Protein AF-A0A832MKP6-F1 (afdb_monomer_lite)

Structure (mmCIF, N/CA/C/O backbone):
data_AF-A0A832MKP6-F1
#
_entry.id   AF-A0A832MKP6-F1
#
loop_
_atom_site.group_PDB
_atom_site.id
_atom_site.type_symbol
_atom_site.label_atom_id
_atom_site.label_alt_id
_atom_site.label_comp_id
_atom_site.label_asym_id
_atom_site.label_entity_id
_atom_site.label_seq_id
_atom_site.pdbx_PDB_ins_code
_atom_site.Cartn_x
_atom_site.Cartn_y
_atom_site.Cartn_z
_atom_site.occupancy
_atom_site.B_iso_or_equiv
_atom_site.auth_seq_id
_atom_site.auth_comp_id
_atom_site.auth_asym_id
_atom_site.auth_atom_id
_atom_site.pdbx_PDB_model_num
ATOM 1 N N . MET A 1 1 ? 41.081 7.295 -25.269 1.00 55.66 1 MET A N 1
ATOM 2 C CA . MET A 1 1 ? 40.178 6.139 -25.403 1.00 55.66 1 MET A CA 1
ATOM 3 C C . MET A 1 1 ? 40.423 5.507 -26.751 1.00 55.66 1 MET A C 1
ATOM 5 O O . MET A 1 1 ? 40.286 6.205 -27.755 1.00 55.66 1 MET A O 1
ATOM 9 N N . ASN A 1 2 ? 40.842 4.245 -26.752 1.00 73.56 2 ASN A N 1
ATOM 10 C CA . ASN A 1 2 ? 40.988 3.457 -27.979 1.00 73.56 2 ASN A CA 1
ATOM 11 C C . ASN A 1 2 ? 39.606 3.071 -28.536 1.00 73.56 2 ASN A C 1
ATOM 13 O O . ASN A 1 2 ? 38.627 3.074 -27.795 1.00 73.56 2 ASN A O 1
ATOM 17 N N . GLU A 1 3 ? 39.521 2.744 -29.829 1.00 74.94 3 GLU A N 1
ATOM 18 C CA . GLU A 1 3 ? 38.269 2.332 -30.500 1.00 74.94 3 GLU A CA 1
ATOM 19 C C . GLU A 1 3 ? 37.547 1.200 -29.759 1.00 74.94 3 GLU A C 1
ATOM 21 O O . GLU A 1 3 ? 36.354 1.311 -29.504 1.00 74.94 3 GLU A O 1
ATOM 26 N N . LYS A 1 4 ? 38.298 0.198 -29.289 1.00 75.62 4 LYS A N 1
ATOM 27 C CA . LYS A 1 4 ? 37.780 -0.904 -28.464 1.00 75.62 4 LYS A CA 1
ATOM 28 C C . LYS A 1 4 ? 37.093 -0.446 -27.175 1.00 75.62 4 LYS A C 1
ATOM 30 O O . LYS A 1 4 ? 36.027 -0.932 -26.839 1.00 75.62 4 LYS A O 1
ATOM 35 N N . GLU A 1 5 ? 37.672 0.530 -26.472 1.00 72.81 5 GLU A N 1
ATOM 36 C CA . GLU A 1 5 ? 37.071 1.056 -25.236 1.00 72.81 5 GLU A CA 1
ATOM 37 C C . GLU A 1 5 ? 35.793 1.858 -25.513 1.00 72.81 5 GLU A C 1
ATOM 39 O O . GLU A 1 5 ? 34.950 1.988 -24.631 1.00 72.81 5 GLU A O 1
ATOM 44 N N . LYS A 1 6 ? 35.647 2.445 -26.709 1.00 76.31 6 LYS A N 1
ATOM 45 C CA . LYS A 1 6 ? 34.408 3.134 -27.097 1.00 76.31 6 LYS A CA 1
ATOM 46 C C . LYS A 1 6 ? 33.301 2.138 -27.431 1.00 76.31 6 LYS A C 1
ATOM 48 O O . LYS A 1 6 ? 32.172 2.361 -27.007 1.00 76.31 6 LYS A O 1
ATOM 53 N N . GLU A 1 7 ? 33.649 1.063 -28.134 1.00 81.75 7 GLU A N 1
ATOM 54 C CA . GLU A 1 7 ? 32.744 -0.035 -28.486 1.00 81.75 7 GLU A CA 1
ATOM 55 C C . GLU A 1 7 ? 32.209 -0.740 -27.226 1.00 81.75 7 GLU A C 1
ATOM 57 O O . GLU A 1 7 ? 30.995 -0.822 -27.045 1.00 81.75 7 GLU A O 1
ATOM 62 N N . ASP A 1 8 ? 33.090 -1.092 -26.278 1.00 86.31 8 ASP A N 1
ATOM 63 C CA . ASP A 1 8 ? 32.703 -1.703 -24.993 1.00 86.31 8 ASP A CA 1
ATOM 64 C C . ASP A 1 8 ? 31.734 -0.808 -24.189 1.00 86.31 8 ASP A C 1
ATOM 66 O O . ASP A 1 8 ? 30.791 -1.284 -23.553 1.00 86.31 8 ASP A O 1
ATOM 70 N N . VAL A 1 9 ? 31.944 0.515 -24.206 1.00 86.56 9 VAL A N 1
ATOM 71 C CA . VAL A 1 9 ? 31.080 1.481 -23.503 1.00 86.56 9 VAL A CA 1
ATOM 72 C C . VAL A 1 9 ? 29.722 1.641 -24.193 1.00 86.56 9 VAL A C 1
ATOM 74 O O . VAL A 1 9 ? 28.715 1.841 -23.507 1.00 86.56 9 VAL A O 1
ATOM 77 N N . GLU A 1 10 ? 29.666 1.566 -25.523 1.00 86.88 10 GLU A N 1
ATOM 78 C CA . GLU A 1 10 ? 28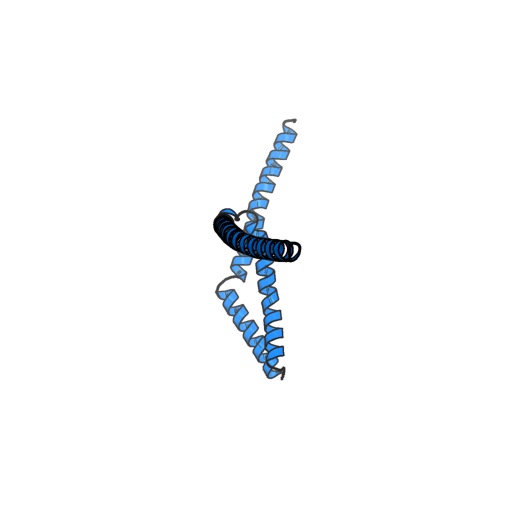.403 1.596 -26.269 1.00 86.88 10 GLU A CA 1
ATOM 79 C C . GLU A 1 10 ? 27.560 0.347 -26.010 1.00 86.88 10 GLU A C 1
ATOM 81 O O . GLU A 1 10 ? 26.370 0.485 -25.713 1.00 86.88 10 GLU A O 1
ATOM 86 N N . GLU A 1 11 ? 28.171 -0.838 -26.003 1.00 86.12 11 GLU A N 1
ATOM 87 C CA . GLU A 1 11 ? 27.481 -2.099 -25.712 1.00 86.12 11 GLU A CA 1
ATOM 88 C C . GLU A 1 11 ? 26.936 -2.119 -24.269 1.00 86.12 11 GLU A C 1
ATOM 90 O O . GLU A 1 11 ? 25.761 -2.413 -24.028 1.00 86.12 11 GLU A O 1
ATOM 95 N N . LEU A 1 12 ? 27.737 -1.674 -23.292 1.00 87.88 12 LEU A N 1
ATOM 96 C CA . LEU A 1 12 ? 27.291 -1.495 -21.903 1.00 87.88 12 LEU A CA 1
ATOM 97 C C . LEU A 1 12 ? 26.125 -0.510 -21.783 1.00 87.88 12 LEU A C 1
ATOM 99 O O . LEU A 1 12 ? 25.184 -0.743 -21.020 1.00 87.88 12 LEU A O 1
ATOM 103 N N . LYS A 1 13 ? 26.164 0.600 -22.525 1.00 87.88 13 LYS A N 1
ATOM 104 C CA . LYS A 1 13 ? 25.085 1.593 -22.533 1.00 87.88 13 LYS A CA 1
ATOM 105 C C . LYS A 1 13 ? 23.799 1.012 -23.114 1.00 87.88 13 LYS A C 1
ATOM 107 O O . LYS A 1 13 ? 22.716 1.353 -22.634 1.00 87.88 13 LYS A O 1
ATOM 112 N N . GLU A 1 14 ? 23.901 0.140 -24.110 1.00 88.44 14 GLU A N 1
ATOM 113 C CA . GLU A 1 14 ? 22.757 -0.544 -24.702 1.00 88.44 14 GLU A CA 1
ATOM 114 C C . GLU A 1 14 ? 22.137 -1.550 -23.725 1.00 88.44 14 GLU A C 1
ATOM 116 O O . GLU A 1 14 ? 20.934 -1.477 -23.456 1.00 88.44 14 GLU A O 1
ATOM 121 N N . VAL A 1 15 ? 22.953 -2.384 -23.075 1.00 88.94 15 VAL A N 1
ATOM 122 C CA . VAL A 1 15 ? 22.493 -3.311 -22.027 1.00 88.94 15 VAL A CA 1
ATOM 123 C C . VAL A 1 15 ? 21.842 -2.552 -20.869 1.00 88.94 15 VAL A C 1
ATOM 125 O O . VAL A 1 15 ? 20.728 -2.881 -20.457 1.00 88.94 15 VAL A O 1
ATOM 128 N N . LEU A 1 16 ? 22.478 -1.488 -20.369 1.00 85.75 16 LEU A N 1
ATOM 129 C CA . LEU A 1 16 ? 21.916 -0.657 -19.300 1.00 85.75 16 LEU A CA 1
ATOM 130 C C . LEU A 1 16 ? 20.620 0.037 -19.733 1.00 85.75 16 LEU A C 1
ATOM 132 O O . LEU A 1 16 ? 19.701 0.171 -18.925 1.00 85.75 16 LEU A O 1
ATOM 136 N N . SER A 1 17 ? 20.512 0.443 -20.999 1.00 85.81 17 SER A N 1
ATOM 137 C CA . SER A 1 17 ? 19.286 1.011 -21.568 1.00 85.81 17 SER A CA 1
ATOM 138 C C . SER A 1 17 ? 18.146 -0.008 -21.550 1.00 85.81 17 SER A C 1
ATOM 140 O O . SER A 1 17 ? 17.055 0.326 -21.084 1.00 85.81 17 SER A O 1
ATOM 142 N N . VAL A 1 18 ? 18.396 -1.254 -21.964 1.00 90.44 18 VAL A N 1
ATOM 143 C CA . VAL A 1 18 ? 17.407 -2.344 -21.910 1.00 90.44 18 VAL A CA 1
ATOM 144 C C . VAL A 1 18 ? 17.010 -2.646 -20.466 1.00 90.44 18 VAL A C 1
ATOM 146 O O . VAL A 1 18 ? 15.827 -2.600 -20.135 1.00 90.44 18 VAL A O 1
ATOM 149 N N . VAL A 1 19 ? 17.976 -2.846 -19.566 1.00 86.25 19 VAL A N 1
ATOM 150 C CA . VAL A 1 19 ? 17.712 -3.123 -18.142 1.00 86.25 19 VAL A CA 1
ATOM 151 C C . VAL A 1 19 ? 16.905 -1.992 -17.497 1.00 86.25 19 VAL A C 1
ATOM 153 O O . VAL A 1 19 ? 15.945 -2.248 -16.769 1.00 86.25 19 VAL A O 1
ATOM 156 N N . SER A 1 20 ? 17.234 -0.736 -17.813 1.00 77.25 20 SER A N 1
ATOM 157 C CA . SER A 1 20 ? 16.522 0.437 -17.294 1.00 77.25 20 SER A CA 1
ATOM 158 C C . SER A 1 20 ? 15.076 0.564 -17.787 1.00 77.25 20 SER A C 1
ATOM 160 O O . SER A 1 20 ? 14.309 1.318 -17.190 1.00 77.25 20 SER A O 1
ATOM 162 N N . LYS A 1 21 ? 14.694 -0.153 -18.851 1.00 82.25 21 LYS A N 1
ATOM 163 C CA . LYS A 1 21 ? 13.326 -0.198 -19.387 1.00 82.25 21 LYS A CA 1
ATOM 164 C C . LYS A 1 21 ? 12.572 -1.432 -18.902 1.00 82.25 21 LYS A C 1
ATOM 166 O O . LYS A 1 21 ? 11.463 -1.303 -18.387 1.00 82.25 21 LYS A O 1
ATOM 171 N N . GLU A 1 22 ? 13.182 -2.608 -19.019 1.00 84.25 22 GLU A N 1
ATOM 172 C CA . GLU A 1 22 ? 12.517 -3.884 -18.748 1.00 84.25 22 GLU A CA 1
ATOM 173 C C . GLU A 1 22 ? 12.273 -4.115 -17.255 1.00 84.25 22 GLU A C 1
ATOM 175 O O . GLU A 1 22 ? 11.182 -4.536 -16.870 1.00 84.25 22 GLU A O 1
ATOM 180 N N . VAL A 1 23 ? 13.232 -3.766 -16.386 1.00 83.50 23 VAL A N 1
ATOM 181 C CA . VAL A 1 23 ? 13.070 -3.952 -14.933 1.00 83.50 23 VAL A CA 1
ATOM 182 C C . VAL A 1 23 ? 11.900 -3.116 -14.391 1.00 83.50 23 VAL A C 1
ATOM 184 O O . VAL A 1 23 ? 11.028 -3.685 -13.729 1.00 83.50 23 VAL A O 1
ATOM 187 N N . PRO A 1 24 ? 11.778 -1.806 -14.697 1.00 76.81 24 PRO A N 1
ATOM 188 C CA . PRO A 1 24 ? 10.607 -1.036 -14.279 1.00 76.81 24 PRO A CA 1
ATOM 189 C C . PRO A 1 24 ? 9.290 -1.516 -14.897 1.00 76.81 24 PRO A C 1
ATOM 191 O O . PRO A 1 24 ? 8.265 -1.483 -14.218 1.00 76.81 24 PRO A O 1
ATOM 194 N N . ASN A 1 25 ? 9.289 -1.961 -16.157 1.00 77.44 25 ASN A N 1
ATOM 195 C CA . ASN A 1 25 ? 8.079 -2.454 -16.823 1.00 77.44 25 ASN A CA 1
ATOM 196 C C . ASN A 1 25 ? 7.559 -3.751 -16.195 1.00 77.44 25 ASN A C 1
ATOM 198 O O . ASN A 1 25 ? 6.350 -3.896 -15.991 1.00 77.44 25 ASN A O 1
ATOM 202 N N . LEU A 1 26 ? 8.459 -4.664 -15.830 1.00 78.62 26 LEU A N 1
ATOM 203 C CA . LEU A 1 26 ? 8.112 -5.891 -15.122 1.00 78.62 26 LEU A CA 1
ATOM 204 C C . LEU A 1 26 ? 7.494 -5.580 -13.752 1.00 78.62 26 LEU A C 1
ATOM 206 O O . LEU A 1 26 ? 6.420 -6.084 -13.428 1.00 78.62 26 LEU A O 1
ATOM 210 N N . ILE A 1 27 ? 8.124 -4.682 -12.987 1.00 72.12 27 ILE A N 1
ATOM 211 C CA . ILE A 1 27 ? 7.612 -4.205 -11.694 1.00 72.12 27 ILE A CA 1
ATOM 212 C C . ILE A 1 27 ? 6.213 -3.594 -11.874 1.00 72.12 27 ILE A C 1
ATOM 214 O O . ILE A 1 27 ? 5.285 -3.990 -11.173 1.00 72.12 27 ILE A O 1
ATOM 218 N N . LYS A 1 28 ? 6.023 -2.691 -12.849 1.00 70.69 28 LYS A N 1
ATOM 219 C CA . LYS A 1 28 ? 4.717 -2.079 -13.163 1.00 70.69 28 LYS A CA 1
ATOM 220 C C . LYS A 1 28 ? 3.643 -3.106 -13.521 1.00 70.69 28 LYS A C 1
ATOM 222 O O . LYS A 1 28 ? 2.503 -2.958 -13.095 1.00 70.69 28 LYS A O 1
ATOM 227 N N . SER A 1 29 ? 3.996 -4.141 -14.275 1.00 74.19 29 SER A N 1
ATOM 228 C CA . SER A 1 29 ? 3.046 -5.178 -14.697 1.00 74.19 29 SER A CA 1
ATOM 229 C C . SER A 1 29 ? 2.596 -6.046 -13.519 1.00 74.19 29 SER A C 1
ATOM 231 O O . SER A 1 29 ? 1.408 -6.329 -13.380 1.00 74.19 29 SER A O 1
ATOM 233 N N . ILE A 1 30 ? 3.519 -6.395 -12.616 1.00 74.06 30 ILE A N 1
ATOM 234 C CA . ILE A 1 30 ? 3.197 -7.114 -11.375 1.00 74.06 30 ILE A CA 1
ATOM 235 C C . ILE A 1 30 ? 2.306 -6.249 -10.466 1.00 74.06 30 ILE A C 1
ATOM 237 O O . ILE A 1 30 ? 1.318 -6.756 -9.941 1.00 74.06 30 ILE A O 1
ATOM 241 N N . ILE A 1 31 ? 2.573 -4.937 -10.343 1.00 63.88 31 ILE A N 1
ATOM 242 C CA . ILE A 1 31 ? 1.678 -3.999 -9.626 1.00 63.88 31 ILE A CA 1
ATOM 243 C C . ILE A 1 31 ? 0.296 -4.034 -10.230 1.00 63.88 31 ILE A C 1
ATOM 245 O O . ILE A 1 31 ? -0.666 -4.224 -9.507 1.00 63.88 31 ILE A O 1
ATOM 249 N N . ALA A 1 32 ? 0.186 -3.813 -11.538 1.00 67.00 32 ALA A N 1
ATOM 250 C CA . ALA A 1 32 ? -1.106 -3.708 -12.198 1.00 67.00 32 ALA A CA 1
ATOM 251 C C . ALA A 1 32 ? -1.924 -4.994 -12.025 1.00 67.00 32 ALA A C 1
ATOM 253 O O . ALA A 1 32 ? -3.136 -4.926 -11.850 1.00 67.00 32 ALA A O 1
ATOM 254 N N . SER A 1 33 ? -1.257 -6.151 -11.999 1.00 72.88 33 SER A N 1
ATOM 255 C CA . SER A 1 33 ? -1.891 -7.432 -11.692 1.00 72.88 33 SER A CA 1
ATOM 256 C C . SER A 1 33 ? -2.420 -7.498 -10.254 1.00 72.88 33 SER A C 1
ATOM 258 O O . SER A 1 33 ? -3.532 -7.975 -10.042 1.00 72.88 33 SER A O 1
ATOM 260 N N . VAL A 1 34 ? -1.648 -7.023 -9.271 1.00 66.69 34 VAL A N 1
ATOM 261 C CA . VAL A 1 34 ? -1.965 -7.118 -7.829 1.00 66.69 34 VAL A CA 1
ATOM 262 C C . VAL A 1 34 ? -2.853 -5.965 -7.325 1.00 66.69 34 VAL A C 1
ATOM 264 O O . VAL A 1 34 ? -3.591 -6.131 -6.363 1.00 66.69 34 VAL A O 1
ATOM 267 N N . PHE A 1 35 ? -2.831 -4.808 -7.985 1.00 67.12 35 PHE A N 1
ATOM 268 C CA . PHE A 1 35 ? -3.633 -3.609 -7.696 1.00 67.12 35 PHE A CA 1
ATOM 269 C C . PHE A 1 35 ? -4.724 -3.382 -8.754 1.00 67.12 35 PHE A C 1
ATOM 271 O O . PHE A 1 35 ? -5.138 -2.251 -9.013 1.00 67.12 35 PHE A O 1
ATOM 278 N N . SER A 1 36 ? -5.179 -4.456 -9.396 1.00 72.31 36 SER A N 1
ATOM 279 C CA . SER A 1 36 ? -6.357 -4.424 -10.257 1.00 72.31 36 SER A CA 1
ATOM 280 C C . SER A 1 36 ? -7.637 -4.330 -9.421 1.00 72.31 36 SER A C 1
ATOM 282 O O . SER A 1 36 ? -7.659 -4.670 -8.238 1.00 72.31 36 SER A O 1
ATOM 284 N N . GLU A 1 37 ? -8.735 -3.893 -10.038 1.00 76.94 37 GLU A N 1
ATOM 285 C CA . GLU A 1 37 ? -10.051 -3.907 -9.388 1.00 76.94 37 GLU A CA 1
ATOM 286 C C . GLU A 1 37 ? -10.447 -5.325 -8.939 1.00 76.94 37 GLU A C 1
ATOM 288 O O . GLU A 1 37 ? -11.019 -5.508 -7.866 1.00 76.94 37 GLU A O 1
ATOM 293 N N . GLU A 1 38 ? -10.099 -6.335 -9.736 1.00 80.06 38 GLU A N 1
ATOM 294 C CA . GLU A 1 38 ? -10.316 -7.746 -9.420 1.00 80.06 38 GLU A CA 1
ATOM 295 C C . GLU A 1 38 ? -9.505 -8.183 -8.194 1.00 80.06 38 GLU A C 1
ATOM 297 O O . GLU A 1 38 ? -10.083 -8.680 -7.228 1.00 80.06 38 GLU A O 1
ATOM 302 N N . ALA A 1 39 ? -8.206 -7.878 -8.162 1.00 80.12 39 ALA A N 1
ATOM 303 C CA . ALA A 1 39 ? -7.359 -8.173 -7.010 1.00 80.12 39 ALA A CA 1
ATOM 304 C C . ALA A 1 39 ? -7.809 -7.423 -5.743 1.00 80.12 39 ALA A C 1
ATOM 306 O O . ALA A 1 39 ? -7.804 -7.989 -4.651 1.00 80.12 39 ALA A O 1
ATOM 307 N N . GLY A 1 40 ? -8.276 -6.177 -5.879 1.00 82.31 40 GLY A N 1
ATOM 308 C CA . GLY A 1 40 ? -8.864 -5.417 -4.776 1.00 82.31 40 GLY A CA 1
ATOM 309 C C . GLY A 1 40 ? -10.139 -6.064 -4.221 1.00 82.31 40 GLY A C 1
ATOM 310 O O . GLY A 1 40 ? -10.308 -6.148 -3.002 1.00 82.31 40 GLY A O 1
ATOM 311 N N . ARG A 1 41 ? -11.022 -6.573 -5.093 1.00 87.00 41 ARG A N 1
ATOM 312 C CA . ARG A 1 41 ? -12.229 -7.313 -4.680 1.00 87.00 41 ARG A CA 1
ATOM 313 C C . ARG A 1 41 ? -11.877 -8.620 -3.977 1.00 87.00 41 ARG A C 1
ATOM 315 O O . ARG A 1 41 ? -12.480 -8.925 -2.949 1.00 87.00 41 ARG A O 1
ATOM 322 N N . ASP A 1 42 ? -10.912 -9.371 -4.495 1.00 89.31 42 ASP A N 1
ATOM 323 C CA . ASP A 1 42 ? -10.491 -10.638 -3.894 1.00 89.31 42 ASP A CA 1
ATOM 324 C C . ASP A 1 42 ? -9.799 -10.432 -2.544 1.00 89.31 42 ASP A C 1
ATOM 326 O O . ASP A 1 42 ? -10.114 -11.134 -1.581 1.00 89.31 42 ASP A O 1
ATOM 330 N N . MET A 1 43 ? -8.960 -9.400 -2.420 1.00 87.31 43 MET A N 1
ATOM 331 C CA . MET A 1 43 ? -8.378 -8.993 -1.139 1.00 87.31 43 MET A CA 1
ATOM 332 C C . MET A 1 43 ? -9.464 -8.617 -0.122 1.00 87.31 43 MET A C 1
ATOM 334 O O . MET A 1 43 ? -9.420 -9.059 1.026 1.00 87.31 43 MET A O 1
ATOM 338 N N . GLY A 1 44 ? -10.473 -7.845 -0.540 1.00 90.31 44 GLY A N 1
ATOM 339 C CA . GLY A 1 44 ? -11.604 -7.482 0.316 1.00 90.31 44 GLY A CA 1
ATOM 340 C C . GLY A 1 44 ? -12.398 -8.700 0.801 1.00 90.31 44 GLY A C 1
ATOM 341 O O . GLY A 1 44 ? -12.738 -8.784 1.981 1.00 90.31 44 GLY A O 1
ATOM 342 N N . ARG A 1 45 ? -12.644 -9.682 -0.079 1.00 95.06 45 ARG A N 1
ATOM 343 C CA . ARG A 1 45 ? -13.293 -10.952 0.294 1.00 95.06 45 ARG A CA 1
ATOM 344 C C . ARG A 1 45 ? -12.458 -11.746 1.292 1.00 95.06 45 ARG A C 1
ATOM 346 O O . ARG A 1 45 ? -13.018 -12.252 2.260 1.00 95.06 45 ARG A O 1
ATOM 353 N N . ALA A 1 46 ? -11.145 -11.837 1.081 1.00 93.50 46 ALA A N 1
ATOM 354 C CA . ALA A 1 46 ? -10.242 -12.545 1.983 1.00 93.50 46 ALA A CA 1
ATOM 355 C C . ALA A 1 46 ? -10.216 -11.902 3.378 1.00 93.50 46 ALA A C 1
ATOM 357 O O . ALA A 1 46 ? -10.374 -12.600 4.376 1.00 93.50 46 ALA A O 1
ATOM 358 N N . ALA A 1 47 ? -10.105 -10.572 3.453 1.00 95.06 47 ALA A N 1
ATOM 359 C CA . ALA A 1 47 ? -10.152 -9.840 4.717 1.00 95.06 47 ALA A CA 1
ATOM 360 C C . ALA A 1 47 ? -11.497 -10.026 5.444 1.00 95.06 47 ALA A C 1
ATOM 362 O O . ALA A 1 47 ? -11.522 -10.249 6.653 1.00 95.06 47 ALA A O 1
ATOM 363 N N . ALA A 1 48 ? -12.614 -9.994 4.711 1.00 96.00 48 ALA A N 1
ATOM 364 C CA . ALA A 1 48 ? -13.942 -10.220 5.278 1.00 96.00 48 ALA A CA 1
ATOM 365 C C . ALA A 1 48 ? -14.122 -11.653 5.805 1.00 96.00 48 ALA A C 1
ATOM 367 O O . ALA A 1 48 ? -14.670 -11.843 6.892 1.00 96.00 48 ALA A O 1
ATOM 368 N N . ALA A 1 49 ? -13.651 -12.655 5.056 1.00 97.69 49 ALA A N 1
ATOM 369 C CA . ALA A 1 49 ? -13.675 -14.050 5.484 1.00 97.69 49 ALA A CA 1
ATOM 370 C C . ALA A 1 49 ? -12.819 -14.257 6.741 1.00 97.69 49 ALA A C 1
ATOM 372 O O . ALA A 1 49 ? -13.301 -14.824 7.717 1.00 97.69 49 ALA A O 1
ATOM 373 N N . PHE A 1 50 ? -11.602 -13.709 6.753 1.00 97.12 50 PHE A N 1
ATOM 374 C CA . PHE A 1 50 ? -10.700 -13.759 7.900 1.00 97.12 50 PHE A CA 1
ATOM 375 C C . PHE A 1 50 ? -11.340 -13.150 9.152 1.00 97.12 50 PHE A C 1
ATOM 377 O O . PHE A 1 50 ? -11.420 -13.802 10.189 1.00 97.12 50 PHE A O 1
ATOM 384 N N . TYR A 1 51 ? -11.886 -11.936 9.045 1.00 97.56 51 TYR A N 1
ATOM 385 C CA . TYR A 1 51 ? -12.609 -11.294 10.142 1.00 97.56 51 TYR A CA 1
ATOM 386 C C . TYR A 1 51 ? -13.779 -12.154 10.654 1.00 97.56 51 TYR A C 1
ATOM 388 O O . TYR A 1 51 ? -13.937 -12.329 11.864 1.00 97.56 51 TYR A O 1
ATOM 396 N N . LYS A 1 52 ? -14.579 -12.729 9.744 1.00 98.12 52 LYS A N 1
ATOM 397 C CA . LYS A 1 52 ? -15.715 -13.592 10.095 1.00 98.12 52 LYS A CA 1
ATOM 398 C C . LYS A 1 52 ? -15.267 -14.833 10.868 1.00 98.12 52 LYS A C 1
ATOM 400 O O . LYS A 1 52 ? -15.867 -15.141 11.892 1.00 98.12 52 LYS A O 1
ATOM 405 N N . GLU A 1 53 ? -14.199 -15.495 10.432 1.00 98.06 53 GLU A N 1
ATOM 406 C CA . GLU A 1 53 ? -13.649 -16.663 11.129 1.00 98.06 53 GLU A CA 1
ATOM 407 C C . GLU A 1 53 ? -13.126 -16.312 12.526 1.00 98.06 53 GLU A C 1
ATOM 409 O O . GLU A 1 53 ? -13.378 -17.050 13.476 1.00 98.06 53 GLU A O 1
ATOM 414 N N . LEU A 1 54 ? -12.469 -15.158 12.699 1.00 97.62 54 LEU A N 1
ATOM 415 C CA . LEU A 1 54 ? -12.030 -14.701 14.024 1.00 97.62 54 LEU A CA 1
ATOM 416 C C . LEU A 1 54 ? -13.223 -14.496 14.969 1.00 97.62 54 LEU A C 1
ATOM 418 O O . LEU A 1 54 ? -13.184 -14.910 16.130 1.00 97.62 54 LEU A O 1
ATOM 422 N N . LYS A 1 55 ? -14.300 -13.885 14.467 1.00 97.94 55 LYS A N 1
ATOM 423 C CA . LYS A 1 55 ? -15.548 -13.688 15.216 1.00 97.94 55 LYS A CA 1
ATOM 424 C C . LYS A 1 55 ? -16.213 -15.017 15.576 1.00 97.94 55 LYS A C 1
ATOM 426 O O . LYS A 1 55 ? -16.660 -15.177 16.710 1.00 97.94 55 LYS A O 1
ATOM 431 N N . GLU A 1 56 ? -16.258 -15.964 14.642 1.00 97.88 56 GLU A N 1
ATOM 432 C CA . GLU A 1 56 ? -16.813 -17.308 14.859 1.00 97.88 56 GLU A CA 1
ATOM 433 C C . GLU A 1 56 ? -15.977 -18.132 15.849 1.00 97.88 56 GLU A C 1
ATOM 435 O O . GLU A 1 56 ? -16.536 -18.862 16.664 1.00 97.88 56 GLU A O 1
ATOM 440 N N . ALA A 1 57 ? -14.655 -17.944 15.863 1.00 97.38 57 ALA A N 1
ATOM 441 C CA . ALA A 1 57 ? -13.745 -18.520 16.854 1.00 97.38 57 ALA A CA 1
ATOM 442 C C . ALA A 1 57 ? -13.875 -17.890 18.258 1.00 97.38 57 ALA A C 1
ATOM 444 O O . ALA A 1 57 ? -13.187 -18.304 19.192 1.00 97.38 57 ALA A O 1
ATOM 445 N N . GLY A 1 58 ? -14.755 -16.897 18.425 1.00 97.19 58 GLY A N 1
ATOM 446 C CA . GLY A 1 58 ? -15.058 -16.270 19.709 1.00 97.19 58 GLY A CA 1
ATOM 447 C C . GLY A 1 58 ? -14.129 -15.118 20.086 1.00 97.19 58 GLY A C 1
ATOM 448 O O . GLY A 1 58 ? -14.133 -14.699 21.246 1.00 97.19 58 GLY A O 1
ATOM 449 N N . LEU A 1 59 ? -13.340 -14.577 19.147 1.00 97.50 59 LEU A N 1
ATOM 450 C CA . LEU A 1 59 ? -12.534 -13.396 19.445 1.00 97.50 59 LEU A CA 1
ATOM 451 C C . LEU A 1 59 ? -13.429 -12.160 19.652 1.00 97.50 59 LEU A C 1
ATOM 453 O O . LEU A 1 59 ? -14.407 -11.957 18.920 1.00 97.50 59 LEU A O 1
ATOM 457 N N . PRO A 1 60 ? -13.074 -11.280 20.608 1.00 97.75 60 PRO A N 1
ATOM 458 C CA . PRO A 1 60 ? -13.741 -9.996 20.759 1.00 97.75 60 PRO A CA 1
ATOM 459 C C . PRO A 1 60 ? -13.644 -9.165 19.476 1.00 97.75 60 PRO A C 1
ATOM 461 O O . PRO A 1 60 ? -12.626 -9.192 18.784 1.00 97.75 60 PRO A O 1
ATOM 464 N N . GLU A 1 61 ? -14.694 -8.386 19.208 1.00 94.75 61 GLU A N 1
ATOM 465 C CA . GLU A 1 61 ? -14.838 -7.526 18.025 1.00 94.75 61 GLU A CA 1
ATOM 466 C C . GLU A 1 61 ? -13.569 -6.729 17.709 1.00 94.75 61 GLU A C 1
ATOM 468 O O . GLU A 1 61 ? -12.994 -6.844 16.634 1.00 94.75 61 GLU A O 1
ATOM 473 N N . GLU A 1 62 ? -13.087 -5.985 18.697 1.00 96.19 62 GLU A N 1
ATOM 474 C CA . GLU A 1 62 ? -11.945 -5.088 18.558 1.00 96.19 62 GLU A CA 1
ATOM 475 C C . GLU A 1 62 ? -10.638 -5.831 18.240 1.00 96.19 62 GLU A C 1
ATOM 477 O O . GLU A 1 62 ? -9.786 -5.337 17.502 1.00 96.19 62 GLU A O 1
ATOM 482 N N . ILE A 1 63 ? -10.489 -7.059 18.746 1.00 97.19 63 ILE A N 1
ATOM 483 C CA . ILE A 1 63 ? -9.331 -7.906 18.449 1.00 97.19 63 ILE A CA 1
ATOM 484 C C . ILE A 1 63 ? -9.420 -8.424 17.010 1.00 97.19 63 ILE A C 1
ATOM 486 O O . ILE A 1 63 ? -8.419 -8.393 16.295 1.00 97.19 63 ILE A O 1
ATOM 490 N N . ALA A 1 64 ? -10.608 -8.855 16.573 1.00 97.31 64 ALA A N 1
ATOM 491 C CA . ALA A 1 64 ? -10.841 -9.341 15.216 1.00 97.31 64 ALA A CA 1
ATOM 492 C C . ALA A 1 64 ? -10.631 -8.240 14.164 1.00 97.31 64 ALA A C 1
ATOM 494 O O . ALA A 1 64 ? -9.959 -8.478 13.156 1.00 97.31 64 ALA A O 1
ATOM 495 N N . VAL A 1 65 ? -11.129 -7.023 14.425 1.00 96.75 65 VAL A N 1
ATOM 496 C CA . VAL A 1 65 ? -10.883 -5.840 13.583 1.00 96.75 65 VAL A CA 1
ATOM 497 C C . VAL A 1 65 ? -9.386 -5.574 13.483 1.00 96.75 65 VAL A C 1
ATOM 499 O O . VAL A 1 65 ? -8.844 -5.593 12.382 1.00 96.75 65 VAL A O 1
ATOM 502 N N . ARG A 1 66 ? -8.686 -5.449 14.617 1.00 97.12 66 ARG A N 1
ATOM 503 C CA . ARG A 1 66 ? -7.245 -5.161 14.631 1.00 97.12 66 ARG A CA 1
ATOM 504 C C . ARG A 1 66 ? -6.414 -6.226 13.909 1.00 97.12 66 ARG A C 1
ATOM 506 O O . ARG A 1 66 ? -5.464 -5.902 13.202 1.00 97.12 66 ARG A O 1
ATOM 513 N N . MET A 1 67 ? -6.731 -7.509 14.086 1.00 95.69 67 MET A N 1
ATOM 514 C CA . MET A 1 67 ? -6.024 -8.589 13.385 1.00 95.69 67 MET A CA 1
ATOM 515 C C . MET A 1 67 ? -6.263 -8.536 11.873 1.00 95.69 67 MET A C 1
ATOM 517 O O . MET A 1 67 ? -5.335 -8.775 11.103 1.00 95.69 67 MET A O 1
ATOM 521 N N . THR A 1 68 ? -7.474 -8.178 11.451 1.00 95.50 68 THR A N 1
ATOM 522 C CA . THR A 1 68 ? -7.821 -8.011 10.035 1.00 95.50 68 THR A CA 1
ATOM 523 C C . THR A 1 68 ? -7.151 -6.775 9.433 1.00 95.50 68 THR A C 1
ATOM 525 O O . THR A 1 68 ? -6.601 -6.855 8.338 1.00 95.50 68 THR A O 1
ATOM 528 N N . GLU A 1 69 ? -7.109 -5.655 10.158 1.00 93.38 69 GLU A N 1
ATOM 529 C CA . GLU A 1 69 ? -6.356 -4.457 9.766 1.00 93.38 69 GLU A CA 1
ATOM 530 C C . GLU A 1 69 ? -4.873 -4.779 9.577 1.00 93.38 69 GLU A C 1
ATOM 532 O O . GLU A 1 69 ? -4.297 -4.443 8.544 1.00 93.38 69 GLU A O 1
ATOM 537 N N . ASN A 1 70 ? -4.267 -5.505 10.523 1.00 92.75 70 ASN A N 1
ATOM 538 C CA . ASN A 1 70 ? -2.878 -5.946 10.406 1.00 92.75 70 ASN A CA 1
ATOM 539 C C . ASN A 1 70 ? -2.663 -6.852 9.186 1.00 92.75 70 ASN A C 1
ATOM 541 O O . ASN A 1 70 ? -1.672 -6.681 8.477 1.00 92.75 70 ASN A O 1
ATOM 545 N N . TYR A 1 71 ? -3.587 -7.776 8.909 1.00 89.00 71 TYR A N 1
ATOM 546 C CA . TYR A 1 71 ? -3.539 -8.638 7.725 1.00 89.00 71 TYR A CA 1
ATOM 547 C C . TYR A 1 71 ? -3.563 -7.820 6.423 1.00 89.00 71 TYR A C 1
ATOM 549 O O . TYR A 1 71 ? -2.722 -8.022 5.548 1.00 89.00 71 TYR A O 1
ATOM 557 N N . VAL A 1 72 ? -4.463 -6.836 6.322 1.00 88.69 72 VAL A N 1
ATOM 558 C CA . VAL A 1 72 ? -4.569 -5.946 5.152 1.00 88.69 72 VAL A CA 1
ATOM 559 C C . VAL A 1 72 ? -3.363 -4.998 5.043 1.00 88.69 72 VAL A C 1
ATOM 561 O O . VAL A 1 72 ? -2.913 -4.694 3.937 1.00 88.69 72 VAL A O 1
ATOM 564 N N . SER A 1 73 ? -2.777 -4.579 6.170 1.00 86.94 73 SER A N 1
ATOM 565 C CA . SER A 1 73 ? -1.661 -3.619 6.211 1.00 86.94 73 SER A CA 1
ATOM 566 C C . SER A 1 73 ? -0.393 -4.093 5.487 1.00 86.94 73 SER A C 1
ATOM 568 O O . SER A 1 73 ? 0.407 -3.280 5.011 1.00 86.94 73 SER A O 1
ATOM 570 N N . VAL A 1 74 ? -0.203 -5.410 5.362 1.00 84.88 74 VAL A N 1
ATOM 571 C CA . VAL A 1 74 ? 0.934 -5.996 4.638 1.00 84.88 74 VAL A CA 1
ATOM 572 C C . VAL A 1 74 ? 0.863 -5.634 3.151 1.00 84.88 74 VAL A C 1
ATOM 574 O O . VAL A 1 74 ? 1.877 -5.285 2.544 1.00 84.88 74 VAL A O 1
ATOM 577 N N . PHE A 1 75 ? -0.343 -5.631 2.579 1.00 78.25 75 PHE A N 1
ATOM 578 C CA . PHE A 1 75 ? -0.578 -5.297 1.175 1.00 78.25 75 PHE A CA 1
ATOM 579 C C . PHE A 1 75 ? -0.416 -3.797 0.903 1.00 78.25 75 PHE A C 1
ATOM 581 O O . PHE A 1 75 ? 0.176 -3.418 -0.109 1.00 78.25 75 PHE A O 1
ATOM 588 N N . THR A 1 76 ? -0.865 -2.930 1.818 1.00 76.38 76 THR A N 1
ATOM 589 C CA . THR A 1 76 ? -0.679 -1.474 1.678 1.00 76.38 76 THR A CA 1
ATOM 590 C C . THR A 1 76 ? 0.788 -1.080 1.816 1.00 76.38 76 THR A C 1
ATOM 592 O O . THR A 1 76 ? 1.291 -0.304 1.007 1.00 76.38 76 THR A O 1
ATOM 595 N N . SER A 1 77 ? 1.504 -1.680 2.770 1.00 78.75 77 SER A N 1
ATOM 596 C CA . SER A 1 77 ? 2.938 -1.438 2.975 1.00 78.75 77 SER A CA 1
ATOM 597 C C . SER A 1 77 ? 3.763 -1.851 1.753 1.00 78.75 77 SER A C 1
ATOM 599 O O . SER A 1 77 ? 4.671 -1.129 1.336 1.00 78.75 77 SER A O 1
ATOM 601 N N . LEU A 1 78 ? 3.423 -2.989 1.136 1.00 75.62 78 LEU A N 1
ATOM 602 C CA . LEU A 1 78 ? 4.027 -3.414 -0.124 1.00 75.62 78 LEU A CA 1
ATOM 603 C C . LEU A 1 78 ? 3.716 -2.419 -1.252 1.00 75.62 78 LEU A C 1
ATOM 605 O O . LEU A 1 78 ? 4.619 -2.042 -1.999 1.00 75.62 78 LEU A O 1
ATOM 609 N N . GLY A 1 79 ? 2.474 -1.931 -1.327 1.00 73.81 79 GLY A N 1
ATOM 610 C CA . GLY A 1 79 ? 2.062 -0.877 -2.255 1.00 73.81 79 GLY A CA 1
ATOM 611 C C . GLY A 1 79 ? 2.866 0.413 -2.110 1.00 73.81 79 GLY A C 1
ATOM 612 O O . GLY A 1 79 ? 3.286 0.980 -3.115 1.00 73.81 79 GLY A O 1
ATOM 613 N N . ASP A 1 80 ? 3.165 0.842 -0.885 1.00 75.06 80 ASP A N 1
ATOM 614 C CA . ASP A 1 80 ? 3.957 2.048 -0.619 1.00 75.06 80 ASP A CA 1
ATOM 615 C C . ASP A 1 80 ? 5.423 1.903 -1.036 1.00 75.06 80 ASP A C 1
ATOM 617 O O . ASP A 1 80 ? 5.999 2.811 -1.645 1.00 75.06 80 ASP A O 1
ATOM 621 N N . VAL A 1 81 ? 6.040 0.755 -0.739 1.00 77.00 81 VAL A N 1
ATOM 622 C CA . VAL A 1 81 ? 7.400 0.428 -1.204 1.00 77.00 81 VAL A CA 1
ATOM 623 C C . VAL A 1 81 ? 7.447 0.444 -2.729 1.00 77.00 81 VAL A C 1
ATOM 625 O O . VAL A 1 81 ? 8.363 1.002 -3.335 1.00 77.00 81 VAL A O 1
ATOM 628 N N . MET A 1 82 ? 6.419 -0.116 -3.354 1.00 66.19 82 MET A N 1
ATOM 629 C CA . MET A 1 82 ? 6.334 -0.238 -4.796 1.00 66.19 82 MET A CA 1
ATOM 630 C C . MET A 1 82 ? 6.045 1.103 -5.476 1.00 66.19 82 MET A C 1
ATOM 632 O O . MET A 1 82 ? 6.686 1.439 -6.473 1.00 66.19 82 MET A O 1
ATOM 636 N N . LYS A 1 83 ? 5.186 1.938 -4.879 1.00 66.62 83 LYS A N 1
ATOM 637 C CA . LYS A 1 83 ? 4.977 3.331 -5.280 1.00 66.62 83 LYS A CA 1
ATOM 638 C C . LYS A 1 83 ? 6.295 4.094 -5.233 1.00 66.62 83 LYS A C 1
ATOM 640 O O . LYS A 1 83 ? 6.620 4.758 -6.209 1.00 66.62 83 LYS A O 1
ATOM 645 N N . LYS A 1 84 ? 7.098 3.962 -4.172 1.00 71.31 84 LYS A N 1
ATOM 646 C CA . LYS A 1 84 ? 8.433 4.590 -4.070 1.00 71.31 84 LYS A CA 1
ATOM 647 C C . LYS A 1 84 ? 9.420 4.084 -5.132 1.00 71.31 84 LYS A C 1
ATOM 649 O O . LYS A 1 84 ? 10.159 4.887 -5.691 1.00 71.31 84 LYS A O 1
ATOM 654 N N . ALA A 1 85 ? 9.412 2.787 -5.443 1.00 65.12 85 ALA A N 1
ATOM 655 C CA . ALA A 1 85 ? 10.290 2.199 -6.458 1.00 65.12 85 ALA A CA 1
ATOM 656 C C . ALA A 1 85 ? 9.922 2.633 -7.889 1.00 65.12 85 ALA A C 1
ATOM 658 O O . ALA A 1 85 ? 10.800 2.939 -8.694 1.00 65.12 85 ALA A O 1
ATOM 659 N N . VAL A 1 86 ? 8.625 2.700 -8.206 1.00 58.34 86 VAL A N 1
ATOM 660 C CA . VAL A 1 86 ? 8.135 3.097 -9.536 1.00 58.34 86 VAL A CA 1
ATOM 661 C C . VAL A 1 86 ? 8.121 4.614 -9.727 1.00 58.34 86 VAL A C 1
ATOM 663 O O . VAL A 1 86 ? 8.360 5.092 -10.834 1.00 58.34 86 VAL A O 1
ATOM 666 N N . SER A 1 87 ? 7.928 5.391 -8.659 1.00 58.97 87 SER A N 1
ATOM 667 C CA . SER A 1 87 ? 7.960 6.862 -8.709 1.00 58.97 87 SER A CA 1
ATOM 668 C C . SER A 1 87 ? 9.368 7.464 -8.812 1.00 58.97 87 SER A C 1
ATOM 670 O O . SER A 1 87 ? 9.492 8.686 -8.874 1.00 58.97 87 SER A O 1
ATOM 672 N N . GLY A 1 88 ? 10.424 6.648 -8.951 1.00 55.50 88 GLY A N 1
ATOM 673 C CA . GLY A 1 88 ? 11.822 7.081 -9.101 1.00 55.50 88 GLY A CA 1
ATOM 674 C C . GLY A 1 88 ? 12.141 8.035 -10.271 1.00 55.50 88 GLY A C 1
ATOM 675 O O . GLY A 1 88 ? 13.293 8.442 -10.404 1.00 55.50 88 GLY A O 1
ATOM 676 N N . LYS A 1 89 ? 11.166 8.423 -11.111 1.00 46.16 89 LYS A N 1
ATOM 677 C CA . LYS A 1 89 ? 11.311 9.429 -12.188 1.00 46.16 89 LYS A CA 1
ATOM 678 C C . LYS A 1 89 ? 10.078 10.318 -12.457 1.00 46.16 89 LYS A C 1
ATOM 680 O O . LYS A 1 89 ? 10.135 11.140 -13.367 1.00 46.16 89 LYS A O 1
ATOM 685 N N . GLU A 1 90 ? 8.989 10.229 -11.686 1.00 42.03 90 GLU A N 1
ATOM 686 C CA . GLU A 1 90 ? 7.708 10.908 -12.002 1.00 42.03 90 GLU A CA 1
ATOM 687 C C . GLU A 1 90 ? 7.246 11.934 -10.951 1.00 42.03 90 GLU A C 1
ATOM 689 O O . GLU A 1 90 ? 6.061 12.186 -10.763 1.00 42.03 90 GLU A O 1
ATOM 694 N N . SER A 1 91 ? 8.187 12.633 -10.316 1.00 46.34 91 SER A N 1
ATOM 695 C CA . SER A 1 91 ? 7.882 13.713 -9.369 1.00 46.34 91 SER A CA 1
ATOM 696 C C . SER A 1 91 ? 7.380 15.018 -10.013 1.00 46.34 91 SER A C 1
ATOM 698 O O . SER A 1 91 ? 7.087 15.954 -9.287 1.00 46.34 91 SER A O 1
ATOM 700 N N . ILE A 1 92 ? 7.260 15.171 -11.339 1.00 47.47 92 ILE A N 1
ATOM 701 C CA . ILE A 1 92 ? 7.040 16.515 -11.930 1.00 47.47 92 ILE A CA 1
ATOM 702 C C . ILE A 1 92 ? 5.606 17.054 -11.732 1.00 47.47 92 ILE A C 1
ATOM 704 O O . ILE A 1 92 ? 5.434 18.268 -11.609 1.00 47.47 92 ILE A O 1
ATOM 708 N N . LYS A 1 93 ? 4.570 16.204 -11.655 1.00 47.91 93 LYS A N 1
ATOM 709 C CA . LYS A 1 93 ? 3.177 16.668 -11.454 1.00 47.91 93 LYS A CA 1
ATOM 710 C C . LYS A 1 93 ? 2.784 16.778 -9.981 1.00 47.91 93 LYS A C 1
ATOM 712 O O . LYS A 1 93 ? 2.265 17.817 -9.582 1.00 47.91 93 LYS A O 1
ATOM 717 N N . GLU A 1 94 ? 3.101 15.776 -9.162 1.00 43.09 94 GLU A N 1
ATOM 718 C CA . GLU A 1 94 ? 2.856 15.847 -7.714 1.00 43.09 94 GLU A CA 1
ATOM 719 C C . GLU A 1 94 ? 3.789 16.857 -7.026 1.00 43.09 94 GLU A C 1
ATOM 721 O O . GLU A 1 94 ? 3.326 17.569 -6.139 1.00 43.09 94 GLU A O 1
ATOM 726 N N . ALA A 1 95 ? 5.046 17.044 -7.467 1.00 42.34 95 ALA A N 1
ATOM 727 C CA . ALA A 1 95 ? 5.895 18.109 -6.918 1.00 42.34 95 ALA A CA 1
ATOM 728 C C . ALA A 1 95 ? 5.498 19.511 -7.389 1.00 42.34 95 ALA A C 1
ATOM 730 O O . ALA A 1 95 ? 5.732 20.447 -6.638 1.00 42.34 95 ALA A O 1
ATOM 731 N N . LYS A 1 96 ? 4.882 19.699 -8.569 1.00 43.03 96 LYS A N 1
ATOM 732 C CA . LYS A 1 96 ? 4.320 21.013 -8.942 1.00 43.03 96 LYS A CA 1
ATOM 733 C C . LYS A 1 96 ? 3.186 21.406 -8.002 1.00 43.03 96 LYS A C 1
ATOM 735 O O . LYS A 1 96 ? 3.249 22.477 -7.416 1.00 43.03 96 LYS A O 1
ATOM 740 N N . ILE A 1 97 ? 2.239 20.497 -7.771 1.00 49.59 97 ILE A N 1
ATOM 741 C CA . ILE A 1 97 ? 1.120 20.735 -6.849 1.00 49.59 97 ILE A CA 1
ATOM 742 C C . ILE A 1 97 ? 1.628 20.888 -5.405 1.00 49.59 97 ILE A C 1
ATOM 744 O O . ILE A 1 97 ? 1.200 21.790 -4.696 1.00 49.59 97 ILE A O 1
ATOM 748 N N . SER A 1 98 ? 2.595 20.071 -4.974 1.00 53.84 98 SER A N 1
ATOM 749 C CA . SER A 1 98 ? 3.177 20.160 -3.623 1.00 53.84 98 SER A CA 1
ATOM 750 C C . SER A 1 98 ? 4.030 21.417 -3.422 1.00 53.84 98 SER A C 1
ATOM 752 O O . SER A 1 98 ? 4.042 21.978 -2.330 1.00 53.84 98 SER A O 1
ATOM 754 N N . LYS A 1 99 ? 4.742 21.877 -4.461 1.00 51.84 99 LYS A N 1
ATOM 755 C CA . LYS A 1 99 ? 5.551 23.101 -4.428 1.00 51.84 99 LYS A CA 1
ATOM 756 C C . LYS A 1 99 ? 4.667 24.345 -4.443 1.00 51.84 99 LYS A C 1
ATOM 758 O O . LYS A 1 99 ? 4.877 25.210 -3.603 1.00 51.84 99 LYS A O 1
ATOM 763 N N . GLU A 1 100 ? 3.667 24.408 -5.323 1.00 54.78 100 GLU A N 1
ATOM 764 C CA . GLU A 1 100 ? 2.702 25.518 -5.376 1.00 54.78 100 GLU A CA 1
ATOM 765 C C . GLU A 1 100 ? 1.908 25.615 -4.063 1.00 54.78 100 GLU A C 1
ATOM 767 O O . GLU A 1 100 ? 1.857 26.680 -3.451 1.00 54.78 100 GLU A O 1
ATOM 772 N N . MET A 1 101 ? 1.406 24.488 -3.542 1.00 57.94 101 MET A N 1
ATOM 773 C CA . MET A 1 101 ? 0.722 24.450 -2.244 1.00 57.94 101 MET A CA 1
ATOM 774 C C . MET A 1 101 ? 1.664 24.824 -1.084 1.00 57.94 101 MET A C 1
ATOM 776 O O . MET A 1 101 ? 1.271 25.547 -0.170 1.00 57.94 101 MET A O 1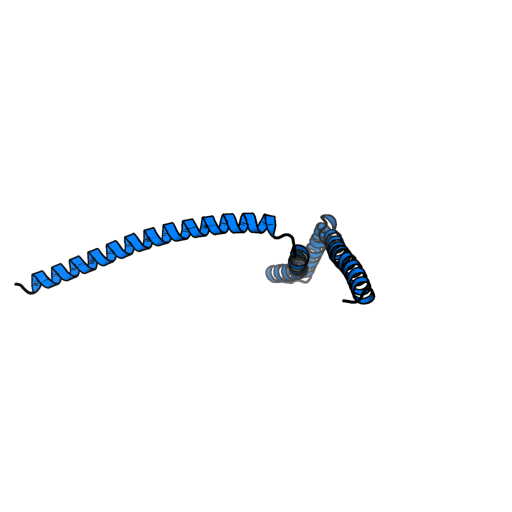
ATOM 780 N N . GLY A 1 102 ? 2.918 24.359 -1.106 1.00 59.22 102 GLY A N 1
ATOM 781 C CA . GLY A 1 102 ? 3.917 24.665 -0.080 1.00 59.22 102 GLY A CA 1
ATOM 782 C C . GLY A 1 102 ? 4.334 26.138 -0.057 1.00 59.22 102 GLY A C 1
ATOM 783 O O . GLY A 1 102 ? 4.467 26.721 1.022 1.00 59.22 102 GLY A O 1
ATOM 784 N N . GLU A 1 103 ? 4.496 26.762 -1.226 1.00 67.00 103 GLU A N 1
ATOM 785 C CA . GLU A 1 103 ? 4.773 28.197 -1.357 1.00 67.00 103 GLU A CA 1
ATOM 786 C C . GLU A 1 103 ? 3.598 29.036 -0.838 1.00 67.00 103 GLU A C 1
ATOM 788 O O . GLU A 1 103 ? 3.804 29.987 -0.076 1.00 67.00 103 GLU A O 1
ATOM 793 N N . GLU A 1 104 ? 2.363 28.640 -1.153 1.00 69.62 104 GLU A N 1
ATOM 794 C CA . GLU A 1 104 ? 1.162 29.344 -0.707 1.00 69.62 104 GLU A CA 1
ATOM 795 C C . GLU A 1 104 ? 0.917 29.198 0.804 1.00 69.62 104 GLU A C 1
ATOM 797 O O . GLU A 1 104 ? 0.639 30.187 1.491 1.00 69.62 104 GLU A O 1
ATOM 802 N N . ILE A 1 105 ? 1.129 28.002 1.367 1.00 73.50 105 ILE A N 1
ATOM 803 C CA . ILE A 1 105 ? 1.099 27.776 2.820 1.00 73.50 105 ILE A CA 1
ATOM 804 C C . ILE A 1 105 ? 2.210 28.580 3.509 1.00 73.50 105 ILE A C 1
ATOM 806 O O . ILE A 1 105 ? 1.941 29.255 4.503 1.00 73.50 105 ILE A O 1
ATOM 810 N N . SER A 1 106 ? 3.442 28.568 2.984 1.00 69.25 106 SER A N 1
ATOM 811 C CA . SER A 1 106 ? 4.567 29.312 3.573 1.00 69.25 106 SER A CA 1
ATOM 812 C C . SER A 1 106 ? 4.294 30.814 3.609 1.00 69.25 106 SER A C 1
ATOM 814 O O . SER A 1 106 ? 4.549 31.459 4.629 1.00 69.25 106 SER A O 1
ATOM 816 N N . LYS A 1 107 ? 3.728 31.373 2.532 1.00 81.31 107 LYS A N 1
ATOM 817 C CA . LYS A 1 107 ? 3.345 32.786 2.470 1.00 81.31 107 LYS A CA 1
ATOM 818 C C . LYS A 1 107 ? 2.291 33.125 3.527 1.00 81.31 107 LYS A C 1
ATOM 820 O O . LYS A 1 107 ? 2.488 34.049 4.313 1.00 81.31 107 LYS A O 1
ATOM 825 N N . LYS A 1 108 ? 1.229 32.322 3.617 1.00 7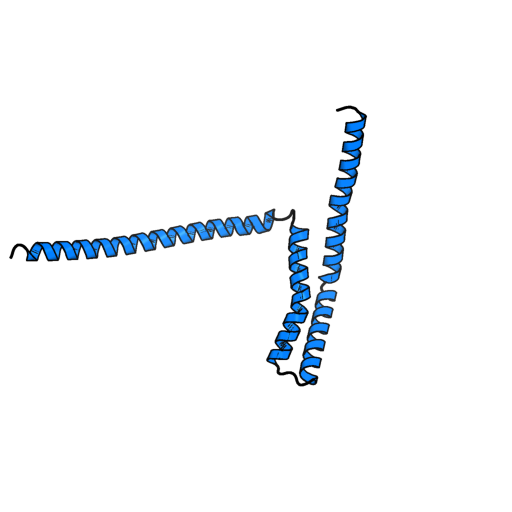9.44 108 LYS A N 1
ATOM 826 C CA . LYS A 1 108 ? 0.115 32.539 4.555 1.00 79.44 108 LYS A CA 1
ATOM 827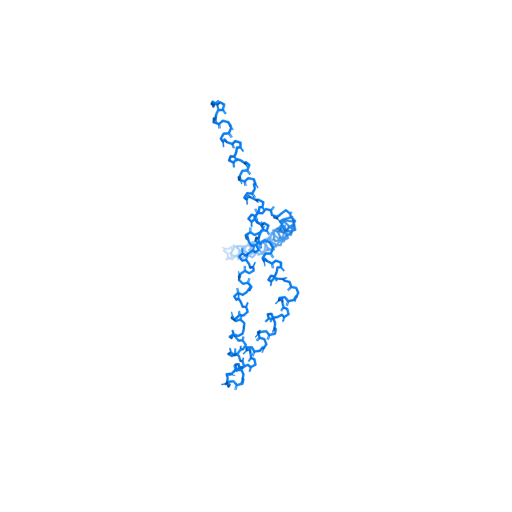 C C . LYS A 1 108 ? 0.534 32.385 6.019 1.00 79.44 108 LYS A C 1
ATOM 829 O O . LYS A 1 108 ? 0.044 33.106 6.886 1.00 79.44 108 LYS A O 1
ATOM 834 N N . VAL A 1 109 ? 1.456 31.461 6.300 1.00 78.38 109 VAL A N 1
ATOM 835 C CA . VAL A 1 109 ? 2.054 31.281 7.630 1.00 78.38 109 VAL A CA 1
ATOM 836 C C . VAL A 1 109 ? 2.910 32.489 8.002 1.00 78.38 109 VAL A C 1
ATOM 838 O O . VAL A 1 109 ? 2.742 33.009 9.101 1.00 78.38 109 VAL A O 1
ATOM 841 N N . ARG A 1 110 ? 3.773 32.980 7.100 1.00 79.44 110 ARG A N 1
ATOM 842 C CA . ARG A 1 110 ? 4.598 34.174 7.364 1.00 79.44 110 ARG A CA 1
ATOM 843 C C . ARG A 1 110 ? 3.754 35.419 7.608 1.00 79.44 110 ARG A C 1
ATOM 845 O O . ARG A 1 110 ? 4.028 36.130 8.567 1.00 79.44 110 ARG A O 1
ATOM 852 N N . GLU A 1 111 ? 2.727 35.657 6.794 1.00 78.25 111 GLU A N 1
ATOM 853 C CA . GLU A 1 111 ? 1.816 36.797 6.967 1.00 78.25 111 GLU A CA 1
ATOM 854 C C . GLU A 1 111 ? 1.107 36.743 8.327 1.00 78.25 111 GLU A C 1
ATOM 856 O O . GLU A 1 111 ? 1.151 37.713 9.083 1.00 78.25 111 GLU A O 1
ATOM 861 N N . LYS A 1 112 ? 0.542 35.585 8.699 1.00 80.19 112 LYS A N 1
ATOM 862 C CA . LYS A 1 112 ? -0.117 35.420 10.005 1.00 80.19 112 LYS A CA 1
ATOM 863 C C . LYS A 1 112 ? 0.843 35.524 11.190 1.00 80.19 112 LYS A C 1
ATOM 865 O O . LYS A 1 112 ? 0.448 36.044 12.232 1.00 80.19 112 LYS A O 1
ATOM 870 N N . LEU A 1 113 ? 2.070 35.011 11.065 1.00 75.81 113 LEU A N 1
ATOM 871 C CA . LEU A 1 113 ? 3.080 35.140 12.117 1.00 75.81 113 LEU A CA 1
ATOM 872 C C . LEU A 1 113 ? 3.513 36.593 12.287 1.00 75.81 113 LEU A C 1
ATOM 874 O O . LEU A 1 113 ? 3.559 37.061 13.417 1.00 75.81 113 LEU A O 1
ATOM 878 N N . ALA A 1 114 ? 3.790 37.303 11.193 1.00 82.19 114 ALA A N 1
ATOM 879 C CA . ALA A 1 114 ? 4.185 38.706 11.238 1.00 82.19 114 ALA A CA 1
ATOM 880 C C . ALA A 1 114 ? 3.082 39.581 11.848 1.00 82.19 114 ALA A C 1
ATOM 882 O O . ALA A 1 114 ? 3.368 40.416 12.702 1.00 82.19 114 ALA A O 1
ATOM 883 N N . GLU A 1 115 ? 1.819 39.345 11.481 1.00 83.19 115 GLU A N 1
ATOM 884 C CA . GLU A 1 115 ? 0.683 40.066 12.055 1.00 83.19 115 GLU A CA 1
ATOM 885 C C . GLU A 1 115 ? 0.554 39.810 13.564 1.00 83.19 115 GLU A C 1
ATOM 887 O O . GLU A 1 115 ? 0.449 40.761 14.339 1.00 83.19 115 GLU A O 1
ATOM 892 N N . LYS A 1 116 ? 0.623 38.545 14.005 1.00 82.62 116 LYS A N 1
ATOM 893 C CA . LYS A 1 116 ? 0.572 38.207 15.436 1.00 82.62 116 LYS A CA 1
ATOM 894 C C . LYS A 1 116 ? 1.743 38.798 16.217 1.00 82.62 116 LYS A C 1
ATOM 896 O O . LYS A 1 116 ? 1.509 39.443 17.230 1.00 82.62 116 LYS A O 1
ATOM 901 N N . LEU A 1 117 ? 2.968 38.633 15.715 1.00 77.69 117 LEU A N 1
ATOM 902 C CA . LEU A 1 117 ? 4.171 39.197 16.331 1.00 77.69 117 LEU A CA 1
ATOM 903 C C . LEU A 1 117 ? 4.079 40.720 16.437 1.00 77.69 117 LEU A C 1
ATOM 905 O O . LEU A 1 117 ? 4.407 41.268 17.479 1.00 77.69 117 LEU A O 1
ATOM 909 N N . SER A 1 118 ? 3.594 41.412 15.402 1.00 77.75 118 SER A N 1
ATOM 910 C CA . SER A 1 118 ? 3.454 42.872 15.445 1.00 77.75 118 SER A CA 1
ATOM 911 C C . SER A 1 118 ? 2.449 43.351 16.496 1.00 77.75 118 SER A C 1
ATOM 913 O O . SER A 1 118 ? 2.715 44.334 17.184 1.00 77.75 118 SER A O 1
ATOM 915 N N . LYS A 1 119 ? 1.322 42.644 16.660 1.00 87.19 119 LYS A N 1
ATOM 916 C CA . LYS A 1 119 ? 0.302 42.979 17.664 1.00 87.19 119 LYS A CA 1
ATOM 917 C C . LYS A 1 119 ? 0.817 42.716 19.072 1.00 87.19 119 LYS A C 1
ATOM 919 O O . LYS A 1 119 ? 0.729 43.594 19.919 1.00 87.19 119 LYS A O 1
ATOM 924 N N . GLU A 1 120 ? 1.419 41.554 19.290 1.00 81.62 120 GLU A N 1
ATOM 925 C CA . GLU A 1 120 ? 1.920 41.151 20.603 1.00 81.62 120 GLU A CA 1
ATOM 926 C C . GLU A 1 120 ? 3.100 42.023 21.053 1.00 81.62 120 GLU A C 1
ATOM 928 O O . GLU A 1 120 ? 3.108 42.510 22.177 1.00 81.62 120 GLU A O 1
ATOM 933 N N . VAL A 1 121 ? 4.037 42.344 20.151 1.00 81.50 121 VAL A N 1
ATOM 934 C CA . VAL A 1 121 ? 5.123 43.295 20.448 1.00 81.50 121 VAL A CA 1
ATOM 935 C C . VAL A 1 121 ? 4.573 44.693 20.742 1.00 81.50 121 VAL A C 1
ATOM 937 O O . VAL A 1 121 ? 5.047 45.338 21.672 1.00 81.50 121 VAL A O 1
ATOM 940 N N . SER A 1 122 ? 3.573 45.172 19.994 1.00 81.00 122 SER A N 1
ATOM 941 C CA . SER A 1 122 ? 2.967 46.482 20.261 1.00 81.00 122 SER A CA 1
ATOM 942 C C . SER A 1 122 ? 2.276 46.528 21.625 1.00 81.00 122 SER A C 1
ATOM 944 O O . SER A 1 122 ? 2.423 47.514 22.340 1.00 81.00 122 SER A O 1
ATOM 946 N N . GLU A 1 123 ? 1.535 45.482 21.993 1.00 87.38 123 GLU A N 1
ATOM 947 C CA . GLU A 1 123 ? 0.846 45.404 23.284 1.00 87.38 123 GLU A CA 1
ATOM 948 C C . GLU A 1 123 ? 1.830 45.322 24.457 1.00 87.38 123 GLU A C 1
ATOM 950 O O . GLU A 1 123 ? 1.635 45.997 25.469 1.00 87.38 123 GLU A O 1
ATOM 955 N N . GLU A 1 124 ? 2.901 44.537 24.324 1.00 84.00 124 GLU A N 1
ATOM 956 C CA . GLU A 1 124 ? 3.907 44.375 25.377 1.00 84.00 124 GLU A CA 1
ATOM 957 C C . GLU A 1 124 ? 4.721 45.662 25.583 1.00 84.00 124 GLU A C 1
ATOM 959 O O . GLU A 1 124 ? 4.944 4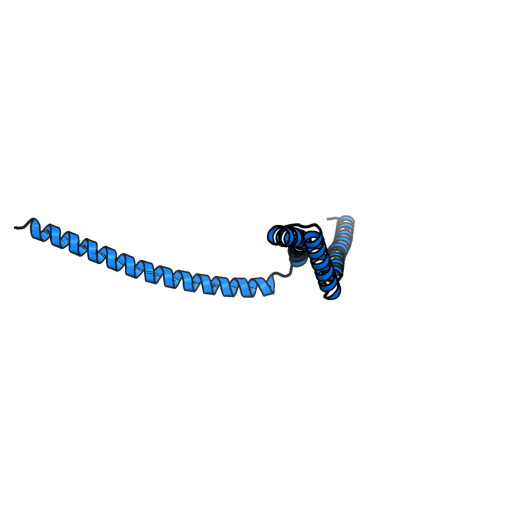6.091 26.715 1.00 84.00 124 GLU A O 1
ATOM 964 N N . VAL A 1 125 ? 5.099 46.335 24.488 1.00 83.12 125 VAL A N 1
ATOM 965 C CA . VAL A 1 125 ? 5.807 47.623 24.544 1.00 83.12 125 VAL A CA 1
ATOM 966 C C . VAL A 1 125 ? 4.929 48.706 25.171 1.00 83.12 125 VAL A C 1
ATOM 968 O O . VAL A 1 125 ? 5.415 49.458 26.014 1.00 83.12 125 VAL A O 1
ATOM 971 N N . SER A 1 126 ? 3.640 48.779 24.822 1.00 86.38 126 SER A N 1
ATOM 972 C CA . SER A 1 126 ? 2.714 49.736 25.443 1.00 86.38 126 SER A CA 1
ATOM 973 C C . SER A 1 126 ? 2.579 49.514 26.951 1.00 86.38 126 SER A C 1
ATOM 975 O O . SER A 1 126 ? 2.672 50.479 27.710 1.00 86.38 126 SER A O 1
ATOM 977 N N . LYS A 1 127 ? 2.438 48.259 27.402 1.00 89.94 127 LYS A N 1
ATOM 978 C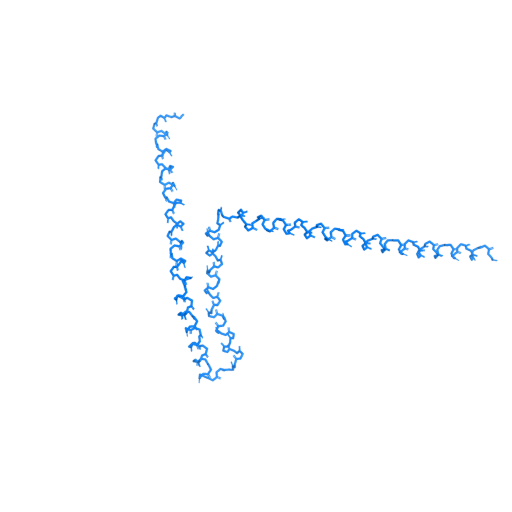 CA . LYS A 1 127 ? 2.346 47.930 28.835 1.00 89.94 127 LYS A CA 1
ATOM 979 C C . LYS A 1 127 ? 3.618 48.291 29.602 1.00 89.94 127 LYS A C 1
ATOM 981 O O . LYS A 1 127 ? 3.525 48.826 30.706 1.00 89.94 127 LYS A O 1
ATOM 986 N N . GLU A 1 128 ? 4.799 48.014 29.046 1.00 85.06 128 GLU A N 1
ATOM 987 C CA . GLU A 1 128 ? 6.058 48.314 29.739 1.00 85.06 128 GLU A CA 1
ATOM 988 C C . GLU A 1 128 ? 6.332 49.827 29.782 1.00 85.06 128 GLU A C 1
ATOM 990 O O . GLU A 1 128 ? 6.769 50.334 30.813 1.00 85.06 128 GLU A O 1
ATOM 995 N N . ILE A 1 129 ? 5.989 50.576 28.724 1.00 84.31 129 ILE A N 1
ATOM 996 C CA . ILE A 1 129 ? 6.064 52.048 28.732 1.00 84.31 129 ILE A CA 1
ATOM 997 C C . ILE A 1 129 ? 5.126 52.640 29.794 1.00 84.31 129 ILE A C 1
ATOM 999 O O . ILE A 1 129 ? 5.550 53.506 30.558 1.00 84.31 129 ILE A O 1
ATOM 1003 N N . GLU A 1 130 ? 3.874 52.177 29.885 1.00 84.69 130 GLU A N 1
ATOM 1004 C CA . GLU A 1 130 ? 2.924 52.647 30.907 1.00 84.69 130 GLU A CA 1
ATOM 1005 C C . GLU A 1 130 ? 3.413 52.351 32.326 1.00 84.69 130 GLU A C 1
ATOM 1007 O O . GLU A 1 130 ? 3.355 53.214 33.206 1.00 84.69 130 GLU A O 1
ATOM 1012 N N . LYS A 1 131 ? 3.941 51.145 32.549 1.00 86.50 131 LYS A N 1
ATOM 1013 C CA . LYS A 1 131 ? 4.500 50.734 33.837 1.00 86.50 131 LYS A CA 1
ATOM 1014 C C . LYS A 1 131 ? 5.689 51.604 34.240 1.00 86.50 131 LYS A C 1
ATOM 1016 O O . LYS A 1 131 ? 5.786 51.972 35.411 1.00 86.50 131 LYS A O 1
ATOM 1021 N N . GLU A 1 132 ? 6.553 51.968 33.296 1.00 80.31 132 GLU A N 1
ATOM 1022 C CA . GLU A 1 132 ? 7.742 52.771 33.588 1.00 80.31 132 GLU A CA 1
ATOM 1023 C C . GLU A 1 132 ? 7.447 54.261 33.757 1.00 80.31 132 GLU A C 1
ATOM 1025 O O . GLU A 1 132 ? 8.032 54.903 34.630 1.00 80.31 132 GLU A O 1
ATOM 1030 N N . LEU A 1 133 ? 6.461 54.800 33.033 1.00 77.69 133 LEU A N 1
ATOM 1031 C CA . LEU A 1 133 ? 5.921 56.134 33.309 1.00 77.69 133 LEU A CA 1
ATOM 1032 C C . LEU A 1 133 ? 5.259 56.195 34.695 1.00 77.69 133 LEU A C 1
ATOM 1034 O O . LEU A 1 133 ? 5.504 57.135 35.448 1.00 77.69 133 LEU A O 1
ATOM 1038 N N . ALA A 1 134 ? 4.488 55.170 35.076 1.00 80.25 134 ALA A N 1
ATOM 1039 C CA . ALA A 1 134 ? 3.831 55.105 36.383 1.00 80.25 134 ALA A CA 1
ATOM 1040 C C . ALA A 1 134 ? 4.812 54.955 37.560 1.00 80.25 134 ALA A C 1
ATOM 1042 O O . ALA A 1 134 ? 4.523 55.448 38.651 1.00 80.25 134 ALA A O 1
ATOM 1043 N N . LYS A 1 135 ? 5.962 54.289 37.370 1.00 79.12 135 LYS A N 1
ATOM 1044 C CA . LYS A 1 135 ? 7.038 54.269 38.377 1.00 79.12 135 LYS A CA 1
ATOM 1045 C C . LYS A 1 135 ? 7.684 55.642 38.524 1.00 79.12 135 LYS A C 1
ATOM 1047 O O . LYS A 1 135 ? 7.849 56.110 39.643 1.00 79.12 135 LYS A O 1
ATOM 1052 N N . ARG A 1 136 ? 7.981 56.306 37.405 1.00 71.88 136 ARG A N 1
ATOM 1053 C CA . ARG A 1 136 ? 8.685 57.591 37.402 1.00 71.88 136 ARG A CA 1
ATOM 1054 C C . ARG A 1 136 ? 7.857 58.730 38.000 1.00 71.88 136 ARG A C 1
ATOM 1056 O O . ARG A 1 136 ? 8.402 59.557 38.710 1.00 71.88 136 ARG A O 1
ATOM 1063 N N . SER A 1 137 ? 6.535 58.725 37.815 1.00 65.81 137 SER A N 1
ATOM 1064 C CA . SER A 1 137 ? 5.637 59.692 38.469 1.00 65.81 137 SER A CA 1
ATOM 1065 C C . SER A 1 137 ? 5.444 59.473 39.979 1.00 65.81 137 SER A C 1
ATOM 1067 O O . SER A 1 137 ? 4.873 60.342 40.623 1.00 65.81 137 SER A O 1
ATOM 1069 N N . ARG A 1 138 ? 5.885 58.340 40.549 1.00 62.53 138 ARG A N 1
ATOM 1070 C CA . ARG A 1 138 ? 5.848 58.067 42.003 1.00 62.53 138 ARG A CA 1
ATOM 1071 C C . ARG A 1 138 ? 7.173 58.352 42.713 1.00 62.53 138 ARG A C 1
ATOM 1073 O O . ARG A 1 138 ? 7.209 58.304 43.934 1.00 62.53 138 ARG A O 1
ATOM 1080 N N . GLU A 1 139 ? 8.251 58.583 41.968 1.00 59.81 139 GLU A N 1
ATOM 1081 C CA . GLU A 1 139 ? 9.562 58.960 42.519 1.00 59.81 139 GLU A CA 1
ATOM 1082 C C . GLU A 1 139 ? 9.714 60.486 42.676 1.00 59.81 139 GLU A C 1
ATOM 1084 O O . GLU A 1 139 ? 10.631 60.932 43.361 1.00 59.81 139 GLU A O 1
ATOM 1089 N N . ASP A 1 140 ? 8.798 61.266 42.085 1.00 57.44 140 ASP A N 1
ATOM 1090 C CA . ASP A 1 140 ? 8.774 62.737 42.114 1.00 57.44 140 ASP A CA 1
ATOM 1091 C C . ASP A 1 140 ? 7.738 63.332 43.116 1.00 57.44 140 ASP A C 1
ATOM 1093 O O . ASP A 1 140 ? 7.580 64.554 43.165 1.00 57.44 140 ASP A O 1
ATOM 1097 N N . GLU A 1 141 ? 7.047 62.502 43.918 1.00 51.28 141 GLU A N 1
ATOM 1098 C CA . GLU A 1 141 ? 6.118 62.884 45.017 1.00 51.28 141 GLU A CA 1
ATOM 1099 C C . GLU A 1 141 ? 6.685 62.505 46.397 1.00 51.28 141 GLU A C 1
ATOM 1101 O O . GLU A 1 141 ? 6.589 63.342 47.327 1.00 51.28 141 GLU A O 1
#

Foldseek 3Di:
DDPVVVVVVVVVVVVVVCCVPVVLVVLVVVCCVCVPPVNVVVLVVVLVVQLVVCVVVPHDNVVSVVVSCVVVVVVVVVVVVSCVVNCPPPCPPVVVVVVVVVVVVVVVVVVVVVVVVVVVVVVVVVVVVVVVVVVVVVVVD

Secondary structure (DSSP, 8-state):
--HHHHHHHHHHHHHHHHHHHHHHHHHHHHHHHHTSHHHHHHHHHHHHHHHHHHHHTT--HHHHHHHHHHHHHHHHHHHHHHHHHHTTT-HHHHHHHHHHHHHHHHHHHHHHHHHHHHHHHHHHHHHHHHHHHHHHHHH--

Radius of gyration: 31.83 Å; chains: 1; bounding box: 58×81×76 Å

pLDDT: mean 78.28, std 14.39, range [42.03, 98.12]

Sequence (141 aa):
MNEKEKEDVEELKEVLSVVSKEVPNLIKSIIASVFSEEAGRDMGRAAAAFYKELKEAGLPEEIAVRMTENYVSVFTSLGDVMKKAVSGKESIKEAKISKEMGEEISKKVREKLAEKLSKEVSEEVSKEIEKELAKRSREDE